Protein AF-A0A814YNY6-F1 (afdb_monomer_lite)

Sequence (67 aa):
MQVLDRYLRNHYPNDSDMFLNILQLISSIQQINQSHLIAVKYIKQYKPQLFNSLPDIYRKTYEDLSP

Organism: NCBI:txid392033

InterPro domains:
  IPR035500 Nuclear hormone receptor-like domain superfamily [G3DSA:1.10.565.10] (1-66)
  IPR035500 Nuclear hormone receptor-like domain superfamily [SSF48508] (2-60)

Radius of gyration: 18.04 Å; chains: 1; bounding box: 37×19×45 Å

pLDDT: mean 91.52, std 8.34, range [51.41, 97.81]

Foldseek 3Di:
DVVVLVVCCVVPVVCPCVVVVVVVVVVVVVVVVVVVLVVLVVCCPPVVVVLVVDDPVVNVVSVVVDD

Structure (mmCIF, N/CA/C/O backbone):
data_AF-A0A814YNY6-F1
#
_entry.id   AF-A0A814YNY6-F1
#
loop_
_atom_site.group_PDB
_atom_site.id
_atom_site.type_symbol
_atom_site.label_atom_id
_atom_site.label_alt_id
_atom_site.label_comp_id
_atom_site.label_asym_id
_atom_site.label_entity_id
_atom_site.label_seq_id
_atom_site.pdbx_PDB_ins_code
_atom_site.Cartn_x
_atom_site.Cartn_y
_atom_site.Cartn_z
_atom_site.occupancy
_atom_site.B_iso_or_equiv
_atom_site.auth_seq_id
_atom_site.auth_comp_id
_atom_site.auth_asym_id
_atom_site.auth_atom_id
_atom_site.pdbx_PDB_model_num
ATOM 1 N N . MET A 1 1 ? 12.054 -9.416 -11.360 1.00 62.50 1 MET A N 1
ATOM 2 C CA . MET A 1 1 ? 12.798 -8.143 -11.526 1.00 62.50 1 MET A CA 1
ATOM 3 C C . MET A 1 1 ? 13.449 -7.944 -12.893 1.00 62.50 1 MET A C 1
ATOM 5 O O . MET A 1 1 ? 13.372 -6.830 -13.384 1.00 62.50 1 MET A O 1
ATOM 9 N N . GLN A 1 2 ? 13.997 -8.974 -13.556 1.00 73.69 2 GLN A N 1
ATOM 10 C CA . GLN A 1 2 ? 14.625 -8.831 -14.889 1.00 73.69 2 GLN A CA 1
ATOM 11 C C . GLN A 1 2 ? 13.683 -8.310 -15.996 1.00 73.69 2 GLN A C 1
ATOM 13 O O . GLN A 1 2 ? 14.134 -7.630 -16.911 1.00 73.69 2 GLN A O 1
ATOM 18 N N . VAL A 1 3 ? 12.378 -8.601 -15.918 1.00 89.12 3 VAL A N 1
ATOM 19 C CA . VAL A 1 3 ? 11.385 -8.121 -16.900 1.00 89.12 3 VAL A CA 1
ATOM 20 C C . VAL A 1 3 ? 11.112 -6.622 -16.748 1.00 89.12 3 VAL A C 1
ATOM 22 O O . VAL A 1 3 ? 11.072 -5.918 -17.749 1.00 89.12 3 VAL A O 1
ATOM 25 N N . LEU A 1 4 ? 10.969 -6.129 -15.512 1.00 88.56 4 LEU A N 1
ATOM 26 C CA . LEU A 1 4 ? 10.736 -4.706 -15.245 1.00 88.56 4 LEU A CA 1
ATOM 27 C C . LEU A 1 4 ? 11.964 -3.867 -15.614 1.00 88.56 4 LEU A C 1
ATOM 29 O O . LEU A 1 4 ? 11.818 -2.870 -16.307 1.00 88.56 4 LEU A O 1
ATOM 33 N N . ASP A 1 5 ? 13.164 -4.303 -15.223 1.00 89.00 5 ASP A N 1
ATOM 34 C CA . ASP A 1 5 ? 14.417 -3.632 -15.601 1.00 89.00 5 ASP A CA 1
ATOM 35 C C . ASP A 1 5 ? 14.574 -3.566 -17.130 1.00 89.00 5 ASP A C 1
ATOM 37 O O . ASP A 1 5 ? 14.813 -2.500 -17.693 1.00 89.00 5 ASP A O 1
ATOM 41 N N . ARG A 1 6 ? 14.318 -4.679 -17.835 1.00 90.81 6 ARG A N 1
ATOM 42 C CA . ARG A 1 6 ? 14.343 -4.711 -19.306 1.00 90.81 6 ARG A CA 1
ATOM 43 C C . ARG A 1 6 ? 13.299 -3.783 -19.930 1.00 90.81 6 ARG A C 1
ATOM 45 O O . ARG A 1 6 ? 13.609 -3.079 -20.885 1.00 90.81 6 ARG A O 1
ATOM 52 N N . TYR A 1 7 ? 12.074 -3.779 -19.408 1.00 93.81 7 TYR A N 1
ATOM 53 C CA . TYR A 1 7 ? 11.017 -2.888 -19.883 1.00 93.81 7 TYR A CA 1
ATOM 54 C C . TYR A 1 7 ? 11.423 -1.420 -19.720 1.00 93.81 7 TYR A C 1
ATOM 56 O O . TYR A 1 7 ? 11.320 -0.656 -20.677 1.00 93.81 7 TYR A O 1
ATOM 64 N N . LEU A 1 8 ? 11.935 -1.039 -18.548 1.00 93.25 8 LEU A N 1
ATOM 65 C CA . LEU A 1 8 ? 12.332 0.337 -18.263 1.00 93.25 8 LEU A CA 1
ATOM 66 C C . LEU A 1 8 ? 13.510 0.782 -19.130 1.00 93.25 8 LEU A C 1
ATOM 68 O O . LEU A 1 8 ? 13.432 1.853 -19.715 1.00 93.25 8 LEU A O 1
ATOM 72 N N . ARG A 1 9 ? 14.538 -0.054 -19.314 1.00 90.75 9 ARG A N 1
ATOM 73 C CA . ARG A 1 9 ? 15.663 0.265 -20.215 1.00 90.75 9 ARG A CA 1
ATOM 74 C C . ARG A 1 9 ? 15.223 0.467 -21.667 1.00 90.75 9 ARG A C 1
ATOM 76 O O . ARG A 1 9 ? 15.780 1.315 -22.353 1.00 90.75 9 ARG A O 1
ATOM 83 N N . ASN A 1 10 ? 14.218 -0.280 -22.127 1.00 93.81 10 ASN A N 1
ATOM 84 C CA . ASN A 1 10 ? 13.690 -0.145 -23.486 1.00 93.81 10 ASN A CA 1
ATOM 85 C C . ASN A 1 10 ? 12.838 1.123 -23.675 1.00 93.81 10 ASN A C 1
ATOM 87 O O . ASN A 1 10 ? 12.847 1.696 -24.760 1.00 93.81 10 ASN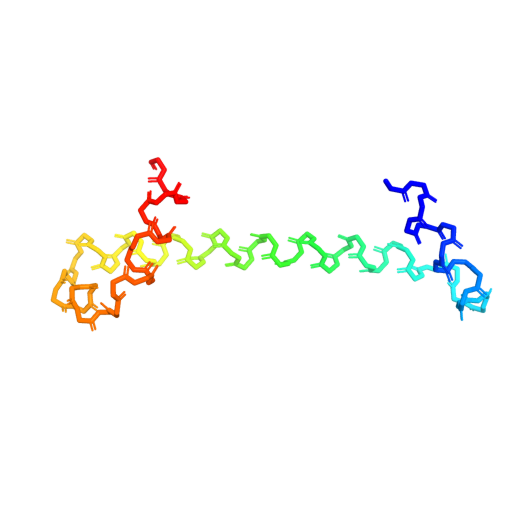 A O 1
ATOM 91 N N . HIS A 1 11 ? 12.091 1.546 -22.649 1.00 94.81 11 HIS A N 1
ATOM 92 C CA . HIS A 1 11 ? 11.156 2.680 -22.742 1.00 94.81 11 HIS A CA 1
ATOM 93 C C . HIS A 1 11 ? 11.756 4.008 -22.258 1.00 94.81 11 HIS A C 1
ATOM 95 O O . HIS A 1 11 ? 11.318 5.070 -22.694 1.00 94.81 11 HIS A O 1
ATOM 101 N N . TYR A 1 12 ? 12.773 3.955 -21.397 1.00 93.06 12 TYR A N 1
ATOM 102 C CA . TYR A 1 12 ? 13.476 5.106 -20.826 1.00 93.06 12 TYR A CA 1
ATOM 103 C C . TYR A 1 12 ? 14.999 4.958 -21.005 1.00 93.06 12 TYR A C 1
ATOM 105 O O . TYR A 1 12 ? 15.741 4.949 -20.026 1.00 93.06 12 TYR A O 1
ATOM 113 N N . PRO A 1 13 ? 15.503 4.838 -22.248 1.00 90.12 13 PRO A N 1
ATOM 114 C CA . PRO A 1 13 ? 16.916 4.540 -22.505 1.00 90.12 13 PRO A CA 1
ATOM 115 C C . PRO A 1 13 ? 17.882 5.641 -22.038 1.00 90.12 13 PRO A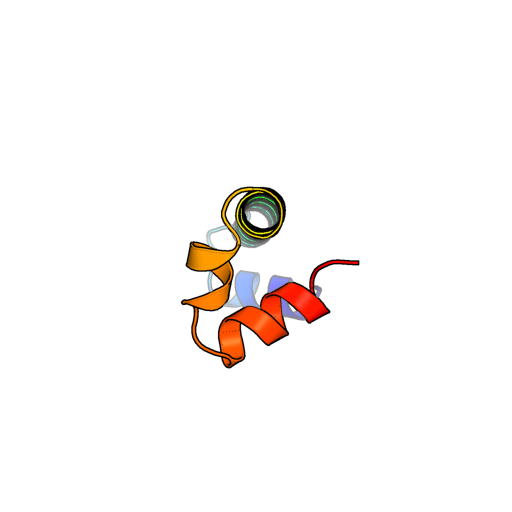 C 1
ATOM 117 O O . PRO A 1 13 ? 19.061 5.368 -21.832 1.00 90.12 13 PRO A O 1
ATOM 120 N N . ASN A 1 14 ? 17.389 6.872 -21.861 1.00 95.06 14 ASN A N 1
ATOM 121 C CA . ASN A 1 14 ? 18.182 8.020 -21.412 1.00 95.06 14 ASN A CA 1
ATOM 122 C C . ASN A 1 14 ? 18.214 8.184 -19.884 1.00 95.06 14 ASN A C 1
ATOM 124 O O . ASN A 1 14 ? 18.892 9.080 -19.393 1.00 95.06 14 ASN A O 1
ATOM 128 N N . ASP A 1 15 ? 17.477 7.356 -19.141 1.00 91.25 15 ASP A N 1
ATOM 129 C CA . ASP A 1 15 ? 17.444 7.388 -17.681 1.00 91.25 15 ASP A CA 1
ATOM 130 C C . ASP A 1 15 ? 17.983 6.060 -17.137 1.00 91.25 15 ASP A C 1
ATOM 132 O O . ASP A 1 15 ? 17.253 5.083 -16.945 1.00 91.25 15 ASP A O 1
ATOM 136 N N . SER A 1 16 ? 19.303 6.015 -16.929 1.00 87.44 16 SER A N 1
ATOM 137 C CA . SER A 1 16 ? 20.006 4.826 -16.437 1.00 87.44 16 SER A CA 1
ATOM 138 C C . SER A 1 16 ? 19.608 4.433 -15.016 1.00 87.44 16 SER A C 1
ATOM 140 O O . SER A 1 16 ? 19.764 3.267 -14.645 1.00 87.44 16 SER A O 1
ATOM 142 N N . ASP A 1 17 ? 19.071 5.381 -14.246 1.00 93.56 17 ASP A N 1
ATOM 143 C CA . ASP A 1 17 ? 18.740 5.208 -12.834 1.00 93.56 17 ASP A CA 1
ATOM 144 C C . ASP A 1 17 ? 17.250 4.918 -12.620 1.00 93.56 17 ASP A C 1
ATOM 146 O O . ASP A 1 17 ? 16.846 4.577 -11.509 1.00 93.56 17 ASP A O 1
ATOM 150 N N . MET A 1 18 ? 16.430 4.960 -13.676 1.00 92.44 18 MET A N 1
ATOM 151 C CA . MET A 1 18 ? 14.983 4.727 -13.626 1.00 92.44 18 MET A CA 1
ATOM 152 C C . MET A 1 18 ? 14.609 3.469 -12.834 1.00 92.44 18 MET A C 1
ATOM 154 O O . MET A 1 18 ? 13.735 3.502 -11.969 1.00 92.44 18 MET A O 1
ATOM 158 N N . PHE A 1 19 ? 15.289 2.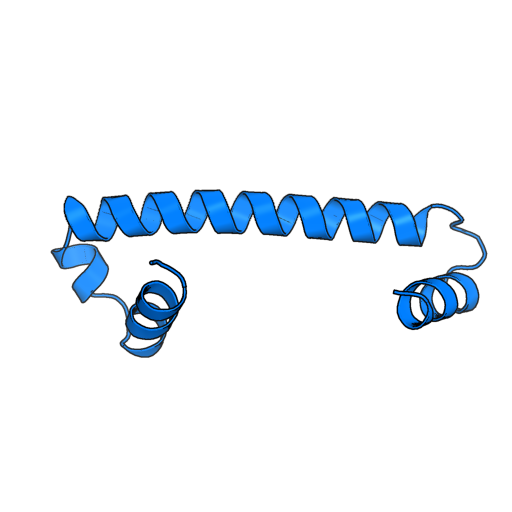347 -13.080 1.00 92.38 19 PHE A N 1
ATOM 159 C CA . PHE A 1 19 ? 15.015 1.112 -12.345 1.00 92.38 19 PHE A CA 1
ATOM 160 C C . PHE A 1 19 ? 15.328 1.250 -10.848 1.00 92.38 19 PHE A C 1
ATOM 162 O O . PHE A 1 19 ? 14.526 0.828 -10.015 1.00 92.38 19 PHE A O 1
ATOM 169 N N . LEU A 1 20 ? 16.452 1.881 -10.497 1.00 92.69 20 LEU A N 1
ATOM 170 C CA . LEU A 1 20 ? 16.826 2.128 -9.106 1.00 92.69 20 LEU A CA 1
ATOM 171 C C . LEU A 1 20 ? 15.828 3.072 -8.418 1.00 92.69 20 LEU A C 1
ATOM 173 O O . LEU A 1 20 ? 15.397 2.785 -7.302 1.00 92.69 20 LEU A O 1
ATOM 177 N N . ASN A 1 21 ? 15.401 4.134 -9.100 1.00 94.56 21 ASN A N 1
ATOM 178 C CA . ASN A 1 21 ? 14.411 5.089 -8.602 1.00 94.56 21 ASN A CA 1
ATOM 179 C C . ASN A 1 21 ? 13.063 4.408 -8.316 1.00 94.56 21 ASN A C 1
ATOM 181 O O . ASN A 1 21 ? 12.451 4.640 -7.273 1.00 94.56 21 ASN A O 1
ATOM 185 N N . ILE A 1 22 ? 12.622 3.496 -9.190 1.00 94.12 22 ILE A N 1
ATOM 186 C CA . ILE A 1 22 ? 11.411 2.696 -8.959 1.00 94.12 22 ILE A CA 1
ATOM 187 C C . ILE A 1 22 ? 11.577 1.764 -7.752 1.00 94.12 22 ILE A C 1
ATOM 189 O O . ILE A 1 22 ? 10.657 1.651 -6.941 1.00 94.12 22 ILE A O 1
ATOM 193 N N . LEU A 1 23 ? 12.737 1.121 -7.582 1.00 93.25 23 LEU A N 1
ATOM 194 C CA . LEU A 1 23 ? 12.994 0.289 -6.400 1.00 93.25 23 LEU A CA 1
ATOM 195 C C . LEU A 1 23 ? 12.971 1.106 -5.101 1.00 93.25 23 LEU A C 1
ATOM 197 O O . LEU A 1 23 ? 12.402 0.655 -4.104 1.00 93.25 23 LEU A O 1
ATOM 201 N N . GLN A 1 24 ? 13.544 2.311 -5.111 1.00 96.19 24 GLN A N 1
ATOM 202 C CA . GLN A 1 24 ? 13.491 3.226 -3.971 1.00 96.19 24 GLN A CA 1
ATOM 203 C C . GLN A 1 24 ? 12.049 3.632 -3.654 1.00 96.19 24 GLN A C 1
ATOM 205 O O . GLN A 1 24 ? 11.638 3.551 -2.497 1.00 96.19 24 GLN A O 1
ATOM 210 N N . LEU A 1 25 ? 11.252 3.967 -4.672 1.00 96.69 25 LEU A N 1
ATOM 211 C CA . LEU A 1 25 ? 9.840 4.301 -4.495 1.00 96.69 25 LEU A CA 1
ATOM 212 C C . LEU A 1 25 ? 9.042 3.136 -3.892 1.00 96.69 25 LEU A C 1
ATOM 214 O O . LEU A 1 25 ? 8.242 3.349 -2.981 1.00 96.69 25 LEU A O 1
ATOM 218 N N . ILE A 1 26 ? 9.280 1.902 -4.349 1.00 95.69 26 ILE A N 1
ATOM 219 C CA . ILE A 1 26 ? 8.646 0.703 -3.778 1.00 95.69 26 ILE A CA 1
ATOM 220 C C . ILE A 1 26 ? 8.986 0.575 -2.288 1.00 95.69 26 ILE A C 1
ATOM 222 O O . ILE A 1 26 ? 8.090 0.327 -1.480 1.00 95.69 26 ILE A O 1
ATOM 226 N N . SER A 1 27 ? 10.248 0.788 -1.912 1.00 96.19 27 SER A N 1
ATOM 227 C CA . SER A 1 27 ? 10.678 0.771 -0.508 1.00 96.19 27 SER A CA 1
ATOM 228 C C . SER A 1 27 ? 9.970 1.852 0.322 1.00 96.19 27 SER A C 1
ATOM 230 O O . SER A 1 27 ? 9.428 1.566 1.391 1.00 96.19 27 SER A O 1
ATOM 232 N N . SER A 1 28 ? 9.871 3.081 -0.193 1.00 97.81 28 SER A N 1
ATOM 233 C CA . SER A 1 28 ? 9.140 4.163 0.479 1.00 97.81 28 SER A CA 1
ATOM 234 C C . SER A 1 28 ? 7.651 3.844 0.655 1.00 97.81 28 SER A C 1
ATOM 236 O O . SER A 1 28 ? 7.098 4.070 1.731 1.00 97.81 28 SER A O 1
ATOM 238 N N . ILE A 1 29 ? 6.998 3.253 -0.352 1.00 97.50 29 ILE A N 1
ATOM 239 C CA . ILE A 1 29 ? 5.594 2.814 -0.251 1.00 97.50 29 ILE A CA 1
ATOM 240 C C . ILE A 1 29 ? 5.439 1.737 0.830 1.00 97.50 29 ILE A C 1
ATOM 242 O O . ILE A 1 29 ? 4.484 1.776 1.606 1.00 97.50 29 ILE A O 1
ATOM 246 N N . GLN A 1 30 ? 6.384 0.798 0.933 1.00 95.44 30 GLN A N 1
ATOM 247 C CA . GLN A 1 30 ? 6.371 -0.210 1.995 1.00 95.44 30 GLN A CA 1
ATOM 248 C C . GLN A 1 30 ? 6.469 0.431 3.384 1.00 95.44 30 GLN A C 1
ATOM 250 O O . GLN A 1 30 ? 5.702 0.063 4.272 1.00 95.44 30 GLN A O 1
ATOM 255 N N . GLN A 1 31 ? 7.344 1.421 3.573 1.00 96.00 31 GLN A N 1
ATOM 256 C CA . GLN A 1 31 ? 7.475 2.141 4.847 1.00 96.00 31 GLN A CA 1
ATOM 257 C C . GLN A 1 31 ? 6.197 2.901 5.228 1.00 96.00 31 GLN A C 1
ATOM 259 O O . GLN A 1 31 ? 5.762 2.852 6.384 1.00 96.00 31 GLN A O 1
ATOM 264 N N . ILE A 1 32 ? 5.564 3.567 4.256 1.00 96.81 32 ILE A N 1
ATOM 265 C CA . ILE A 1 32 ? 4.280 4.251 4.454 1.00 96.81 32 ILE A CA 1
ATOM 266 C C . ILE A 1 32 ? 3.206 3.244 4.870 1.00 96.81 32 ILE A C 1
ATOM 268 O O . ILE A 1 32 ? 2.518 3.467 5.864 1.00 96.81 32 ILE A O 1
ATOM 272 N N . ASN A 1 33 ? 3.103 2.111 4.171 1.00 94.69 33 ASN A N 1
ATOM 273 C CA . ASN A 1 33 ? 2.130 1.071 4.499 1.00 94.69 33 ASN A CA 1
ATOM 274 C C . ASN A 1 33 ? 2.343 0.504 5.908 1.00 94.69 33 ASN A C 1
ATOM 276 O O . ASN A 1 33 ? 1.372 0.333 6.637 1.00 94.69 33 ASN A O 1
ATOM 280 N N . GLN A 1 34 ? 3.588 0.268 6.333 1.00 93.88 34 GLN A N 1
ATOM 281 C CA . GLN A 1 34 ? 3.871 -0.186 7.701 1.00 93.88 34 GLN A CA 1
ATOM 282 C C . GLN A 1 34 ? 3.436 0.848 8.746 1.00 93.88 34 GLN A C 1
ATOM 284 O O . GLN A 1 34 ? 2.772 0.508 9.725 1.00 93.88 34 GLN A O 1
ATOM 289 N N . SER A 1 35 ? 3.744 2.123 8.508 1.00 95.88 35 SER A N 1
ATOM 290 C CA . SER A 1 35 ? 3.359 3.220 9.406 1.00 95.88 35 SER A CA 1
ATOM 291 C C . SER A 1 35 ? 1.836 3.362 9.498 1.00 95.88 35 SER A C 1
ATOM 293 O O . SER A 1 35 ? 1.278 3.533 10.583 1.00 95.88 35 SER A O 1
ATOM 295 N N . HIS A 1 36 ? 1.153 3.218 8.361 1.0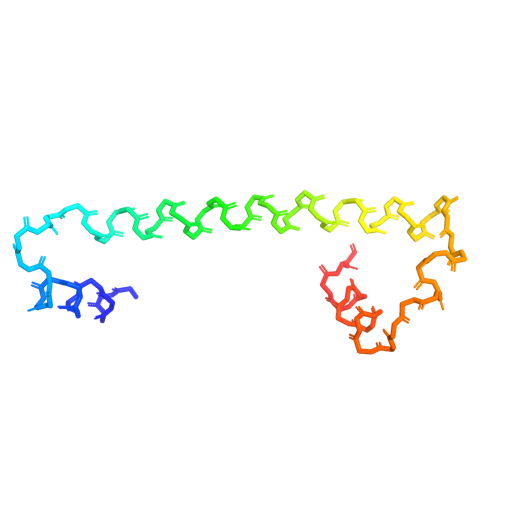0 95.56 36 HIS A N 1
ATOM 296 C CA . HIS A 1 36 ? -0.303 3.215 8.274 1.00 95.56 36 HIS A CA 1
ATOM 297 C C . HIS A 1 36 ? -0.924 2.036 9.032 1.00 95.56 36 HIS A C 1
ATOM 299 O O . HIS A 1 36 ? -1.848 2.236 9.816 1.00 95.56 36 HIS A O 1
ATOM 305 N N . LEU A 1 37 ? -0.390 0.820 8.880 1.00 93.69 37 LEU A N 1
ATOM 306 C CA . LEU A 1 37 ? -0.875 -0.357 9.611 1.00 93.69 37 LEU A CA 1
ATOM 307 C C . LEU A 1 37 ? -0.716 -0.199 11.130 1.00 93.69 37 LEU A C 1
ATOM 309 O O . LEU A 1 37 ? -1.634 -0.542 11.875 1.00 93.69 37 LEU A O 1
ATOM 313 N N . ILE A 1 38 ? 0.394 0.380 11.601 1.00 93.81 38 ILE A N 1
ATOM 314 C CA . ILE A 1 38 ? 0.587 0.701 13.026 1.00 93.81 38 ILE A CA 1
ATOM 315 C C . ILE A 1 38 ? -0.495 1.677 13.513 1.00 93.81 38 ILE A C 1
ATOM 317 O O . ILE A 1 38 ? -1.105 1.453 14.562 1.00 93.81 38 ILE A O 1
ATOM 321 N N . ALA A 1 39 ? -0.784 2.729 12.742 1.00 94.00 39 ALA A N 1
ATOM 322 C CA . A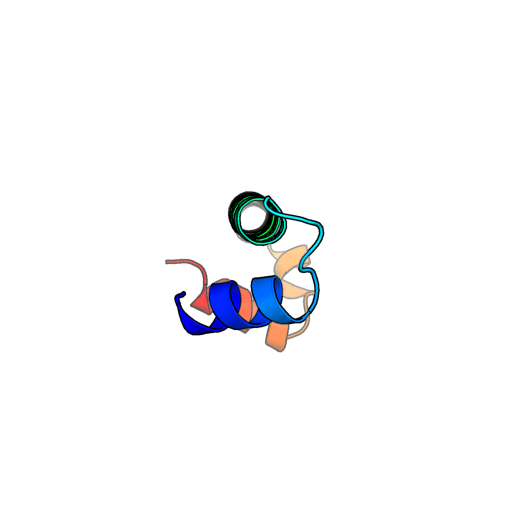LA A 1 39 ? -1.837 3.685 13.079 1.00 94.00 39 ALA A CA 1
ATOM 323 C C . ALA A 1 39 ? -3.224 3.021 13.121 1.00 94.00 39 ALA A C 1
ATOM 325 O O . ALA A 1 39 ? -4.002 3.268 14.044 1.00 94.00 39 ALA A O 1
ATOM 326 N N . VAL A 1 40 ? -3.525 2.129 12.173 1.00 94.19 40 VAL A N 1
ATOM 327 C CA . VAL A 1 40 ? -4.777 1.360 12.161 1.00 94.19 40 VAL A CA 1
ATOM 328 C C . VAL A 1 40 ? -4.879 0.445 13.386 1.00 94.19 40 VAL A C 1
ATOM 330 O O . VAL A 1 40 ? -5.938 0.422 14.017 1.00 94.19 40 VAL A O 1
ATOM 333 N N . LYS A 1 41 ? -3.797 -0.241 13.791 1.00 92.12 41 LYS A N 1
ATOM 334 C CA . LYS A 1 41 ? -3.764 -1.042 15.034 1.00 92.12 41 LYS A CA 1
ATOM 335 C C . LYS A 1 41 ? -4.079 -0.179 16.261 1.00 92.12 41 LYS A C 1
ATOM 337 O O . LYS A 1 41 ? -4.915 -0.562 17.079 1.00 92.12 41 LYS A O 1
ATOM 342 N N . TYR A 1 42 ? -3.492 1.016 16.349 1.00 95.06 42 TYR A N 1
ATOM 343 C CA . TYR A 1 42 ? -3.786 1.966 17.424 1.00 95.06 42 TYR A CA 1
ATOM 344 C C . TYR A 1 42 ? -5.260 2.402 17.424 1.00 95.06 42 TYR A C 1
ATOM 346 O O . TYR A 1 42 ? -5.912 2.393 18.467 1.00 95.06 42 TYR A O 1
ATOM 354 N N . ILE A 1 43 ? -5.828 2.742 16.262 1.00 94.94 43 ILE A N 1
ATOM 355 C CA . ILE A 1 43 ? -7.248 3.116 16.155 1.00 94.94 43 ILE A CA 1
ATOM 356 C C . ILE A 1 43 ? -8.143 1.947 16.579 1.00 94.94 43 ILE A C 1
ATOM 358 O O . ILE A 1 43 ? -9.070 2.156 17.357 1.00 94.94 43 ILE A O 1
ATOM 362 N N . LYS A 1 44 ? -7.845 0.719 16.136 1.00 92.88 44 LYS A N 1
ATOM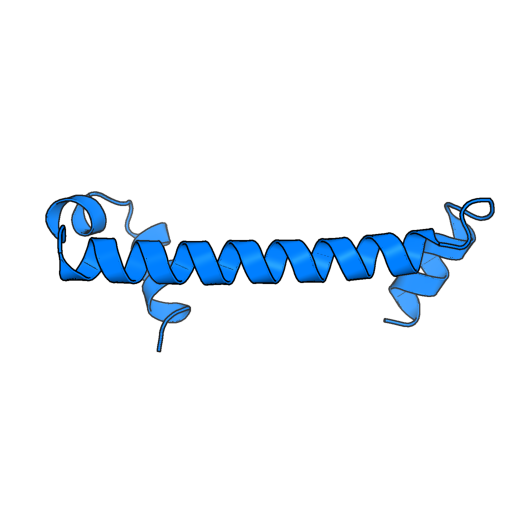 363 C CA . LYS A 1 44 ? -8.592 -0.485 16.528 1.00 92.88 44 LYS A CA 1
ATOM 364 C C . LYS A 1 44 ? -8.572 -0.697 18.046 1.00 92.88 44 LYS A C 1
ATOM 366 O O . LYS A 1 44 ? -9.609 -1.022 18.616 1.00 92.88 44 LYS A O 1
ATOM 371 N N . GLN A 1 45 ? -7.428 -0.478 18.696 1.00 94.19 45 GLN A N 1
ATOM 372 C CA . GLN A 1 45 ? -7.263 -0.683 20.137 1.00 94.19 45 GLN A CA 1
ATOM 373 C C . GLN A 1 45 ? -7.889 0.434 20.987 1.00 94.19 45 GLN A C 1
ATOM 375 O O . GLN A 1 45 ? -8.577 0.149 21.964 1.00 94.19 45 GLN A O 1
ATOM 380 N N . TYR A 1 46 ? -7.645 1.699 20.641 1.00 97.00 46 TYR A N 1
ATOM 381 C CA . TYR A 1 46 ? -7.962 2.840 21.512 1.00 97.00 46 TYR A CA 1
ATOM 382 C C . TYR A 1 46 ? -9.186 3.646 21.066 1.00 97.00 46 TYR A C 1
ATOM 384 O O . TYR A 1 46 ? -9.736 4.414 21.854 1.00 97.00 46 TYR A O 1
ATOM 392 N N . LYS A 1 47 ? -9.620 3.502 19.810 1.00 96.00 47 LYS A N 1
ATOM 393 C CA . LYS A 1 47 ? -10.804 4.173 19.248 1.00 96.00 47 LYS A CA 1
ATOM 394 C C . LYS A 1 47 ? -11.633 3.203 18.388 1.00 96.00 47 LYS A C 1
ATOM 396 O O . LYS A 1 47 ? -11.880 3.491 17.210 1.00 96.00 47 LYS A O 1
ATOM 401 N N . PRO A 1 48 ? -12.084 2.062 18.944 1.00 94.19 48 PRO A N 1
ATOM 402 C CA . PRO A 1 48 ? -12.744 1.000 18.182 1.00 94.19 48 PRO A CA 1
ATOM 403 C C . PRO A 1 48 ? -14.003 1.472 17.445 1.00 94.19 48 PRO A C 1
ATOM 405 O O . PRO A 1 48 ? -14.321 0.941 16.388 1.00 94.19 48 PRO A O 1
ATOM 408 N N . GLN A 1 49 ? -14.691 2.508 17.931 1.00 96.19 49 GLN A N 1
ATOM 409 C CA . GLN A 1 49 ? -15.838 3.110 17.249 1.00 96.19 49 GLN A CA 1
ATOM 410 C C . GLN A 1 49 ? -15.488 3.688 15.868 1.00 96.19 49 GLN A C 1
ATOM 412 O O . GLN A 1 49 ? -16.301 3.595 14.956 1.00 96.19 49 GLN A O 1
ATOM 417 N N . LEU A 1 50 ? -14.275 4.235 15.697 1.00 93.44 50 LEU A N 1
ATOM 418 C CA . LEU A 1 50 ? -13.796 4.740 14.405 1.00 93.44 50 LEU A CA 1
ATOM 419 C C . LEU A 1 50 ? -13.383 3.593 13.479 1.00 93.44 50 LEU A C 1
ATOM 421 O O . LEU A 1 50 ? -13.595 3.659 12.274 1.00 93.44 50 LEU A O 1
ATOM 425 N N . PHE A 1 51 ? -12.811 2.522 14.032 1.00 93.88 51 PHE A N 1
ATOM 426 C CA . PHE A 1 51 ? -12.483 1.333 13.246 1.00 93.88 51 PHE A CA 1
ATOM 427 C C . PHE A 1 51 ? -13.758 0.625 12.757 1.00 93.88 51 PHE A C 1
ATOM 429 O O . PHE A 1 51 ? -13.883 0.280 11.584 1.00 93.88 51 PHE A O 1
ATOM 436 N N . ASN A 1 52 ? -14.753 0.497 13.633 1.00 94.25 52 ASN A N 1
ATOM 437 C CA . ASN A 1 52 ? -16.044 -0.125 13.344 1.00 94.25 52 ASN A CA 1
ATOM 438 C C . ASN A 1 52 ? -16.970 0.754 12.486 1.00 94.25 52 ASN A C 1
ATOM 440 O O . ASN A 1 52 ? -18.007 0.272 12.030 1.00 94.25 52 ASN A O 1
ATOM 444 N N . SER A 1 53 ? -16.618 2.016 12.224 1.00 96.50 53 SER A N 1
ATOM 445 C CA . SER A 1 53 ? -17.322 2.844 11.238 1.00 96.50 53 SER A CA 1
ATOM 446 C C . SER A 1 53 ? -16.760 2.696 9.819 1.00 96.50 53 SER A C 1
ATOM 448 O O . SER A 1 53 ? -17.372 3.188 8.875 1.00 96.50 53 SER A O 1
ATOM 450 N N . LEU A 1 54 ? -15.608 2.036 9.638 1.00 93.50 54 LEU A N 1
ATOM 451 C CA . LEU A 1 54 ? -15.038 1.776 8.311 1.00 93.50 54 LEU A CA 1
ATOM 452 C C . LEU A 1 54 ? -15.891 0.763 7.531 1.00 93.50 54 LEU A C 1
ATOM 454 O O . LEU A 1 54 ? -16.376 -0.182 8.141 1.00 93.50 54 LEU A O 1
ATOM 458 N N . PRO A 1 55 ? -16.027 0.866 6.200 1.00 96.62 55 PRO A N 1
ATOM 459 C CA . PRO A 1 55 ? -16.693 -0.170 5.409 1.00 96.62 55 PRO A CA 1
ATOM 460 C C . PRO A 1 55 ? -16.055 -1.562 5.575 1.00 96.62 55 PRO A C 1
ATOM 462 O O . PRO A 1 55 ? -14.840 -1.680 5.753 1.00 96.62 55 PRO A O 1
ATOM 465 N N . ASP A 1 56 ? -16.865 -2.620 5.455 1.00 93.12 56 ASP A N 1
ATOM 466 C CA . ASP A 1 56 ? -16.451 -4.015 5.695 1.00 93.12 56 ASP A CA 1
ATOM 467 C C . ASP A 1 56 ? -15.211 -4.438 4.909 1.00 93.12 56 ASP A C 1
ATOM 469 O O . ASP A 1 56 ? -14.338 -5.117 5.448 1.00 93.12 56 ASP A O 1
ATOM 473 N N . ILE A 1 57 ? -15.115 -4.014 3.646 1.00 95.12 57 ILE A N 1
ATOM 474 C CA . ILE A 1 57 ? -13.979 -4.351 2.784 1.00 95.12 57 ILE A CA 1
ATOM 475 C C . ILE A 1 57 ? -12.654 -3.848 3.368 1.00 95.12 57 ILE A C 1
ATOM 477 O O . ILE A 1 57 ? -11.659 -4.568 3.337 1.00 95.12 57 ILE A O 1
ATOM 481 N N . TYR A 1 58 ? -12.644 -2.656 3.968 1.00 92.94 58 TYR A N 1
ATOM 482 C CA . TYR A 1 58 ? -11.440 -2.092 4.573 1.00 92.94 58 TYR A CA 1
ATOM 483 C C . TYR A 1 58 ? -11.096 -2.788 5.882 1.00 92.94 58 TYR A C 1
ATOM 485 O O . TYR A 1 58 ? -9.932 -3.109 6.102 1.00 92.94 58 TYR A O 1
ATOM 493 N N . ARG A 1 59 ? -12.093 -3.072 6.730 1.00 92.88 59 ARG A N 1
ATOM 494 C CA . ARG A 1 59 ? -11.867 -3.810 7.981 1.00 92.88 59 ARG A CA 1
ATOM 495 C C . ARG A 1 59 ? -11.250 -5.178 7.719 1.00 92.88 59 ARG A C 1
ATOM 497 O O . ARG A 1 59 ? -10.196 -5.456 8.277 1.00 92.88 59 ARG A O 1
ATOM 504 N N . LYS A 1 60 ? -11.845 -5.961 6.811 1.00 92.94 60 LYS A N 1
ATOM 505 C CA . LYS A 1 60 ? -11.321 -7.276 6.413 1.00 92.94 60 LYS A CA 1
ATOM 506 C C . LYS A 1 60 ? -9.898 -7.174 5.876 1.00 92.94 60 LYS A C 1
ATOM 508 O O . LYS A 1 60 ? -9.020 -7.881 6.346 1.00 92.94 60 LYS A O 1
ATOM 513 N N . THR A 1 61 ? -9.650 -6.219 4.978 1.00 93.50 61 THR A N 1
ATOM 514 C CA . THR A 1 61 ? -8.308 -5.999 4.420 1.00 93.50 61 THR A CA 1
ATOM 515 C C . THR A 1 61 ? -7.276 -5.722 5.519 1.00 93.50 61 THR A C 1
ATOM 517 O O . THR A 1 61 ? -6.196 -6.298 5.503 1.00 93.50 61 THR A O 1
ATOM 520 N N . TYR A 1 62 ? -7.580 -4.867 6.499 1.00 91.81 62 TYR A N 1
ATOM 521 C CA . TYR A 1 62 ? -6.636 -4.585 7.586 1.00 91.81 62 TYR A CA 1
ATOM 522 C C . TYR A 1 62 ? -6.469 -5.743 8.574 1.00 91.81 62 TYR A C 1
ATOM 524 O O . TYR A 1 62 ? -5.402 -5.860 9.174 1.00 91.81 62 TYR A O 1
ATOM 532 N N . GLU A 1 63 ? -7.493 -6.578 8.749 1.00 87.75 63 GLU A N 1
ATOM 533 C CA . GLU A 1 63 ? -7.428 -7.789 9.572 1.00 87.75 63 GLU A CA 1
ATOM 534 C C . GLU A 1 63 ? -6.557 -8.866 8.926 1.00 87.75 63 GLU A C 1
ATOM 536 O O . GLU A 1 63 ? -5.693 -9.419 9.600 1.00 87.75 63 GLU A O 1
ATOM 541 N N . ASP A 1 64 ? -6.687 -9.076 7.616 1.00 88.12 64 ASP A N 1
ATOM 542 C CA . ASP A 1 64 ? -5.859 -10.028 6.868 1.00 88.12 64 ASP A CA 1
ATOM 543 C C . ASP A 1 64 ? -4.382 -9.592 6.806 1.00 88.12 64 ASP A C 1
ATOM 545 O O . ASP A 1 64 ? -3.473 -10.421 6.765 1.00 88.12 64 ASP A O 1
ATOM 549 N N . LEU A 1 65 ? -4.128 -8.279 6.809 1.00 78.50 65 LEU A N 1
ATOM 550 C CA . LEU A 1 65 ? -2.784 -7.695 6.707 1.00 78.50 65 LEU A CA 1
ATOM 551 C C . LEU A 1 65 ? -2.075 -7.497 8.059 1.00 78.50 65 LEU A C 1
ATOM 553 O O . LEU A 1 65 ? -0.936 -7.026 8.081 1.00 78.50 65 LEU A O 1
ATOM 557 N N . SER A 1 66 ? -2.716 -7.824 9.183 1.00 58.62 66 SER A N 1
ATOM 558 C CA . SER A 1 66 ? -2.160 -7.652 10.531 1.00 58.62 66 SER A CA 1
ATOM 559 C C . SER A 1 66 ? -2.241 -8.944 11.349 1.00 58.62 66 SER A C 1
ATOM 561 O O . SER A 1 66 ? -3.238 -9.129 12.048 1.00 58.62 66 SER A O 1
ATOM 563 N N . PRO A 1 67 ? -1.191 -9.790 11.361 1.00 51.41 67 PRO A N 1
ATOM 564 C CA . PRO A 1 67 ? -1.000 -10.712 12.473 1.00 51.41 67 PRO A CA 1
ATOM 565 C C . PRO A 1 67 ? -0.855 -9.944 13.799 1.00 51.41 67 PRO A C 1
ATOM 567 O O . PRO A 1 67 ? -0.331 -8.790 13.800 1.00 51.41 67 PRO A O 1
#

Secondary structure (DSSP, 8-state):
-HHHHHHHHHH-TT-TTHHHHHHHHHHHHHHHHHHHHHHHHHHHHH-HHHHTTS-HHHHHHHHHT--